Protein AF-A0A528CEC0-F1 (afdb_monomer_lite)

Structure (mmCIF, N/CA/C/O backbone):
data_AF-A0A528CEC0-F1
#
_entry.id   AF-A0A528CEC0-F1
#
loop_
_atom_site.group_PDB
_atom_site.id
_atom_site.type_symbol
_atom_site.label_atom_id
_atom_site.label_alt_id
_atom_site.label_comp_id
_atom_site.label_asym_id
_atom_site.label_entity_id
_atom_site.label_seq_id
_atom_site.pdbx_PDB_ins_code
_atom_site.Cartn_x
_atom_site.Cartn_y
_atom_site.Cartn_z
_atom_site.occupancy
_atom_site.B_iso_or_equiv
_atom_site.auth_seq_id
_atom_site.auth_comp_id
_atom_site.auth_asym_id
_atom_site.auth_atom_id
_atom_site.pdbx_PDB_model_num
ATOM 1 N N . VAL A 1 1 ? -11.223 -4.128 12.831 1.00 96.94 1 VAL A N 1
ATOM 2 C CA . VAL A 1 1 ? -11.961 -4.725 13.968 1.00 96.94 1 VAL A CA 1
ATOM 3 C C . VAL A 1 1 ? -11.408 -6.107 14.262 1.00 96.94 1 VAL A C 1
ATOM 5 O O . VAL A 1 1 ? -10.794 -6.688 13.373 1.00 96.94 1 VAL A O 1
ATOM 8 N N . ASP A 1 2 ? -11.589 -6.617 15.476 1.00 97.25 2 ASP A N 1
ATOM 9 C CA . ASP A 1 2 ? -11.322 -8.025 15.787 1.00 97.25 2 ASP A CA 1
ATOM 10 C C . ASP A 1 2 ? -12.487 -8.939 15.350 1.00 97.25 2 ASP A C 1
ATOM 12 O O . ASP A 1 2 ? -13.503 -8.473 14.829 1.00 97.25 2 ASP A O 1
ATOM 16 N N . ALA A 1 3 ? -12.351 -10.251 15.565 1.00 97.44 3 ALA A N 1
ATOM 17 C CA . ALA A 1 3 ? -13.382 -11.233 15.211 1.00 97.44 3 ALA A CA 1
ATOM 18 C C . ALA A 1 3 ? -14.706 -11.066 15.991 1.00 97.44 3 ALA A C 1
ATOM 20 O O . ALA A 1 3 ? -15.719 -11.632 15.595 1.00 97.44 3 ALA A O 1
ATOM 21 N N . GLY A 1 4 ? -14.706 -10.293 17.084 1.00 98.12 4 GLY A N 1
ATOM 22 C CA . GLY A 1 4 ? -15.889 -9.931 17.867 1.00 98.12 4 GLY A CA 1
ATOM 23 C C . GLY A 1 4 ? -16.471 -8.567 17.490 1.00 98.12 4 GLY A C 1
ATOM 24 O O . GLY A 1 4 ? -17.234 -8.001 18.270 1.00 98.12 4 GLY A O 1
ATOM 25 N N . CYS A 1 5 ? -16.096 -8.020 16.329 1.00 97.56 5 CYS A N 1
ATOM 26 C CA . CYS A 1 5 ? -16.534 -6.717 15.826 1.00 97.56 5 CYS A CA 1
ATOM 27 C C . CYS A 1 5 ? -16.113 -5.518 16.694 1.00 97.56 5 CYS A C 1
ATOM 29 O O . CYS A 1 5 ? -16.711 -4.447 16.588 1.00 97.56 5 CYS A O 1
ATOM 31 N N . ARG A 1 6 ? -15.073 -5.647 17.529 1.00 98.44 6 ARG A N 1
ATOM 32 C CA . ARG A 1 6 ? -14.564 -4.526 18.335 1.00 98.44 6 ARG A CA 1
ATOM 33 C C . ARG A 1 6 ? -13.505 -3.735 17.564 1.00 98.44 6 ARG A C 1
ATOM 35 O O . ARG A 1 6 ? -12.686 -4.347 16.867 1.00 98.44 6 ARG A O 1
ATOM 42 N N . PRO A 1 7 ? -13.473 -2.395 17.668 1.00 98.44 7 PRO A N 1
ATOM 43 C CA . PRO A 1 7 ? -12.363 -1.597 17.161 1.00 98.44 7 PRO A CA 1
ATOM 44 C C . PRO A 1 7 ? -11.018 -2.068 17.714 1.00 98.44 7 PRO A C 1
ATOM 46 O O . PRO A 1 7 ? -10.918 -2.453 18.878 1.00 98.44 7 PRO A O 1
ATOM 49 N N . LEU A 1 8 ? -9.985 -2.036 16.874 1.00 98.50 8 LEU A N 1
ATOM 50 C CA . LEU A 1 8 ? -8.623 -2.365 17.282 1.00 98.50 8 LEU A CA 1
ATOM 51 C C . LEU A 1 8 ? -7.827 -1.065 17.355 1.00 98.50 8 LEU A C 1
ATOM 53 O O . LEU A 1 8 ? -7.416 -0.559 16.318 1.00 98.50 8 LEU A O 1
ATOM 57 N N . ALA A 1 9 ? -7.651 -0.528 18.560 1.00 98.31 9 ALA A N 1
ATOM 58 C CA . ALA A 1 9 ? -6.883 0.691 18.789 1.00 98.31 9 ALA A CA 1
ATOM 59 C C . ALA A 1 9 ? -5.373 0.420 18.802 1.00 98.31 9 ALA A C 1
ATOM 61 O O . ALA A 1 9 ? -4.919 -0.680 19.124 1.00 98.31 9 ALA A O 1
ATOM 62 N N . SER A 1 10 ? -4.582 1.451 18.497 1.00 98.00 10 SER A N 1
ATOM 63 C CA . SER A 1 10 ? -3.114 1.414 18.511 1.00 98.00 10 SER A CA 1
ATOM 64 C C . SER A 1 10 ? -2.419 0.367 17.615 1.00 98.00 10 SER A C 1
ATOM 66 O O . SER A 1 10 ? -1.200 0.198 17.716 1.00 98.00 10 SER A O 1
ATOM 68 N N . ALA A 1 11 ? -3.134 -0.299 16.708 1.00 98.44 11 ALA A N 1
ATOM 69 C CA . ALA A 1 11 ? -2.542 -1.183 15.713 1.00 98.44 11 ALA A CA 1
ATOM 70 C C . ALA A 1 11 ? -1.773 -0.381 14.659 1.00 98.44 11 ALA A C 1
ATOM 72 O O . ALA A 1 11 ? -2.236 0.657 14.187 1.00 98.44 11 ALA A O 1
ATOM 73 N N . ARG A 1 12 ? -0.597 -0.879 14.270 1.00 98.44 12 ARG A N 1
ATOM 74 C CA . ARG A 1 12 ? 0.156 -0.349 13.133 1.00 98.44 12 ARG A CA 1
ATOM 75 C C . ARG A 1 12 ? -0.397 -0.955 11.844 1.00 98.44 12 ARG A C 1
ATOM 77 O O . ARG A 1 12 ? -0.481 -2.174 11.728 1.00 98.44 12 ARG A O 1
ATOM 84 N N . VAL A 1 13 ? -0.747 -0.094 10.896 1.00 98.69 13 VAL A N 1
ATOM 85 C CA . VAL A 1 13 ? -1.166 -0.466 9.545 1.00 98.69 13 VAL A CA 1
ATOM 86 C C . VAL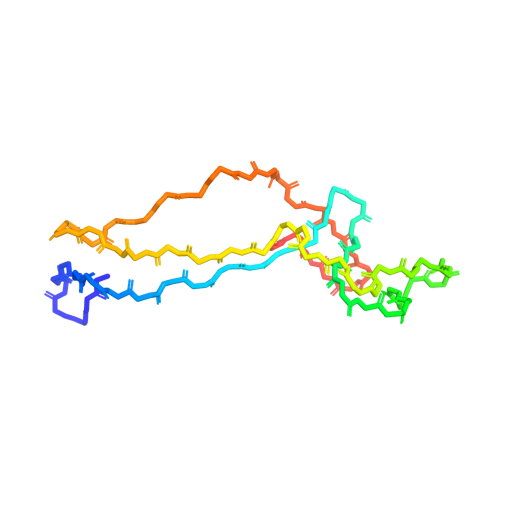 A 1 13 ? -0.139 0.089 8.575 1.00 98.69 13 VAL A C 1
ATOM 88 O O . VAL A 1 13 ? 0.058 1.301 8.525 1.00 98.69 13 VAL A O 1
ATOM 91 N N . ASP A 1 14 ? 0.501 -0.791 7.816 1.00 98.69 14 ASP A N 1
ATOM 92 C CA . ASP A 1 14 ? 1.431 -0.448 6.746 1.00 98.69 14 ASP A CA 1
ATOM 93 C C . ASP A 1 14 ? 0.734 -0.663 5.401 1.00 98.69 14 ASP A C 1
ATOM 95 O O . ASP A 1 14 ? 0.147 -1.722 5.170 1.00 98.69 14 ASP A O 1
ATOM 99 N N . ILE A 1 15 ? 0.817 0.324 4.509 1.00 98.56 15 ILE A N 1
ATOM 100 C CA . ILE A 1 15 ? 0.355 0.197 3.125 1.00 98.56 15 ILE A CA 1
ATOM 101 C C . ILE A 1 15 ? 1.477 0.549 2.153 1.00 98.56 15 ILE A C 1
ATOM 103 O O . ILE A 1 15 ? 2.352 1.375 2.434 1.00 98.56 15 ILE A O 1
ATOM 107 N N . TRP A 1 16 ? 1.429 -0.081 0.987 1.00 98.69 16 TRP A N 1
ATOM 108 C CA . TRP A 1 16 ? 2.253 0.260 -0.160 1.00 98.69 16 TRP A CA 1
ATOM 109 C C . TRP A 1 16 ? 1.498 -0.076 -1.440 1.00 98.69 16 TRP A C 1
ATOM 111 O O . TRP A 1 16 ? 0.785 -1.077 -1.495 1.00 98.69 16 TRP A O 1
ATOM 121 N N . HIS A 1 17 ? 1.685 0.732 -2.475 1.00 98.62 17 HIS A N 1
ATOM 122 C CA . HIS A 1 17 ? 1.143 0.458 -3.803 1.00 98.62 17 HIS A CA 1
ATOM 123 C C . HIS A 1 17 ? 2.031 1.077 -4.890 1.00 98.62 17 HIS A C 1
ATOM 125 O O . HIS A 1 17 ? 2.986 1.798 -4.588 1.00 98.62 17 HIS A O 1
ATOM 131 N N . CYS A 1 18 ? 1.749 0.754 -6.153 1.00 97.88 18 CYS A N 1
ATOM 132 C CA . CYS A 1 18 ? 2.440 1.355 -7.288 1.00 97.88 18 CYS A CA 1
ATOM 133 C C . CYS A 1 18 ? 1.948 2.781 -7.562 1.00 97.88 18 CYS A C 1
ATOM 135 O O . CYS A 1 18 ? 0.860 3.179 -7.137 1.00 97.88 18 CYS A O 1
ATOM 137 N N . ASP A 1 19 ? 2.739 3.550 -8.300 1.00 97.69 19 ASP A N 1
ATOM 138 C CA . ASP A 1 19 ? 2.299 4.828 -8.846 1.00 97.69 19 ASP A CA 1
ATOM 139 C C . ASP A 1 19 ? 1.214 4.667 -9.925 1.00 97.69 19 ASP A C 1
ATOM 141 O O . ASP A 1 19 ? 0.773 3.562 -10.256 1.00 97.69 19 ASP A O 1
ATOM 145 N N . ALA A 1 20 ? 0.759 5.792 -10.480 1.00 97.69 20 ALA A N 1
ATOM 146 C CA . ALA A 1 20 ? -0.265 5.805 -11.523 1.00 97.69 20 ALA A CA 1
ATOM 147 C C . ALA A 1 20 ? 0.164 5.080 -12.816 1.00 97.69 20 ALA A C 1
ATOM 149 O O . ALA A 1 20 ? -0.695 4.724 -13.622 1.00 97.69 20 ALA A O 1
ATOM 150 N N . GLN A 1 21 ? 1.467 4.860 -13.022 1.00 95.12 21 GLN A N 1
ATOM 151 C CA . GLN A 1 21 ? 2.033 4.179 -14.188 1.00 95.12 21 GLN A CA 1
ATOM 152 C C . GLN A 1 21 ? 2.295 2.689 -13.932 1.00 95.12 21 GLN A C 1
ATOM 154 O O . GLN A 1 21 ? 2.576 1.954 -14.875 1.00 95.12 21 GLN A O 1
ATOM 159 N N . GLY A 1 22 ? 2.145 2.227 -12.688 1.00 96.25 22 GLY A N 1
ATOM 160 C CA . GLY A 1 22 ? 2.345 0.831 -12.315 1.00 96.25 22 GLY A CA 1
ATOM 161 C C . GLY A 1 22 ? 3.718 0.526 -11.720 1.00 96.25 22 GLY A C 1
ATOM 162 O O . GLY A 1 22 ? 4.014 -0.648 -11.505 1.00 96.25 22 GLY A O 1
ATOM 163 N N . HIS A 1 23 ? 4.531 1.536 -11.398 1.00 96.81 23 HIS A N 1
ATOM 164 C CA . HIS A 1 23 ? 5.868 1.338 -10.840 1.00 96.81 23 HIS A CA 1
ATOM 165 C C . HIS A 1 23 ? 5.863 1.387 -9.309 1.00 96.81 23 HIS A C 1
ATOM 167 O O . HIS A 1 23 ? 5.236 2.250 -8.691 1.00 96.81 23 HIS A O 1
ATOM 173 N N . TYR A 1 24 ? 6.582 0.468 -8.670 1.00 97.44 24 TYR A N 1
ATOM 174 C CA . TYR A 1 24 ? 6.804 0.494 -7.225 1.00 97.44 24 TYR A CA 1
ATOM 175 C C . TYR A 1 24 ? 8.109 1.188 -6.894 1.00 97.44 24 TYR A C 1
ATOM 177 O O . TYR A 1 24 ? 9.103 0.973 -7.577 1.00 97.44 24 TYR A O 1
ATOM 185 N N . SER A 1 25 ? 8.125 1.917 -5.778 1.00 97.88 25 SER A N 1
ATOM 186 C CA . SER A 1 25 ? 9.345 2.479 -5.203 1.00 97.88 25 SER A CA 1
ATOM 187 C C . SER A 1 25 ? 10.257 1.402 -4.609 1.00 97.88 25 SER A C 1
ATOM 189 O O . SER A 1 25 ? 9.777 0.412 -4.047 1.00 97.88 25 SER A O 1
ATOM 191 N N . GLY A 1 26 ? 11.571 1.617 -4.668 1.00 97.31 26 GLY A N 1
ATOM 192 C CA . GLY A 1 26 ? 12.572 0.776 -4.011 1.00 97.31 26 GLY A CA 1
ATOM 193 C C . GLY A 1 26 ? 13.027 -0.447 -4.808 1.00 97.31 26 GLY A C 1
ATOM 194 O O . GLY A 1 26 ? 13.738 -1.278 -4.245 1.00 97.31 26 GLY A O 1
ATOM 195 N N . TYR A 1 27 ? 12.646 -0.564 -6.084 1.00 94.38 27 TYR A N 1
ATOM 196 C CA . TYR A 1 27 ? 13.045 -1.683 -6.940 1.00 94.38 27 TYR A CA 1
ATOM 197 C C . TYR A 1 27 ? 13.901 -1.225 -8.130 1.00 94.38 27 TYR A C 1
ATOM 199 O O . TYR A 1 27 ? 13.533 -0.249 -8.799 1.00 94.38 27 TYR A O 1
ATOM 207 N N . PRO A 1 28 ? 14.997 -1.949 -8.426 1.00 91.81 28 PRO A N 1
ATOM 208 C CA . PRO A 1 28 ? 15.695 -1.834 -9.696 1.00 91.81 28 PRO A CA 1
ATOM 209 C C . PRO A 1 28 ? 14.923 -2.612 -10.768 1.00 91.81 28 PRO A C 1
ATOM 211 O O . PRO A 1 28 ? 14.866 -3.844 -10.737 1.00 91.81 28 PRO A O 1
ATOM 214 N N . GLY A 1 29 ? 14.314 -1.891 -11.711 1.00 90.12 29 GLY A N 1
ATOM 215 C CA . GLY A 1 29 ? 13.443 -2.466 -12.735 1.00 90.12 29 GLY A CA 1
ATOM 216 C C . GLY A 1 29 ? 12.045 -2.824 -12.214 1.00 90.12 29 GLY A C 1
ATOM 217 O O . GLY A 1 29 ? 11.827 -3.021 -11.020 1.00 90.12 29 GLY A O 1
ATOM 218 N N . GLN A 1 30 ? 11.076 -2.909 -13.131 1.00 91.00 30 GLN A N 1
ATOM 219 C CA . GLN A 1 30 ? 9.648 -3.069 -12.796 1.00 91.00 30 GLN A CA 1
ATOM 220 C C . GLN A 1 30 ? 9.030 -4.350 -13.383 1.00 91.00 30 GLN A C 1
ATOM 222 O O . GLN A 1 30 ? 7.841 -4.617 -13.218 1.00 91.00 30 GLN A O 1
ATOM 227 N N . GLY A 1 31 ? 9.837 -5.172 -14.067 1.00 81.81 31 GLY A N 1
ATOM 228 C CA . GLY A 1 31 ? 9.373 -6.398 -14.731 1.00 81.81 31 GLY A CA 1
ATOM 229 C C . GLY A 1 31 ? 8.481 -6.144 -15.954 1.00 81.81 31 GLY A C 1
ATOM 230 O O . GLY A 1 31 ? 7.830 -7.064 -16.449 1.00 81.81 31 GLY A O 1
ATOM 231 N N . ASP A 1 32 ? 8.453 -4.907 -16.445 1.00 78.31 32 ASP A N 1
ATOM 232 C CA . ASP A 1 32 ? 7.659 -4.426 -17.579 1.00 78.31 32 ASP A CA 1
ATOM 233 C C . ASP A 1 32 ? 8.498 -4.188 -18.851 1.00 78.31 32 ASP A C 1
ATOM 235 O O . ASP A 1 32 ? 7.949 -3.834 -19.895 1.00 78.31 32 ASP A O 1
ATOM 239 N N . GLY A 1 33 ? 9.813 -4.421 -18.782 1.00 79.88 33 GLY A N 1
ATOM 240 C CA . GLY A 1 33 ? 10.757 -4.188 -19.880 1.00 79.88 33 GLY A CA 1
ATOM 241 C C . GLY A 1 33 ? 11.110 -2.713 -20.094 1.00 79.88 33 GLY A C 1
ATOM 242 O O . GLY A 1 33 ? 11.784 -2.390 -21.067 1.00 79.88 33 GLY A O 1
ATOM 243 N N . GLN A 1 34 ? 10.650 -1.831 -19.208 1.00 75.62 34 GLN A N 1
ATOM 244 C CA . GLN A 1 34 ? 11.088 -0.448 -19.109 1.00 75.62 34 GLN A CA 1
ATOM 245 C C . GLN A 1 34 ? 12.171 -0.456 -18.019 1.00 75.62 34 GLN A C 1
ATOM 247 O O . GLN A 1 34 ? 11.902 -0.894 -16.901 1.00 75.62 34 GLN A O 1
ATOM 252 N N . ASP A 1 35 ? 13.406 -0.043 -18.314 1.00 85.50 35 ASP A N 1
ATOM 253 C CA . ASP A 1 35 ? 14.528 -0.038 -17.353 1.00 85.50 35 ASP A CA 1
ATOM 254 C C . ASP A 1 35 ? 14.359 1.056 -16.270 1.00 85.50 35 ASP A C 1
ATOM 256 O O . ASP A 1 35 ? 15.205 1.926 -16.071 1.00 85.50 35 ASP A O 1
ATOM 260 N N . VAL A 1 36 ? 13.215 1.050 -15.584 1.00 93.62 36 VAL A N 1
ATOM 261 C CA . VAL A 1 36 ? 12.821 2.014 -14.561 1.00 93.62 36 VAL A CA 1
ATOM 262 C C . VAL A 1 36 ? 13.403 1.577 -13.222 1.00 93.62 36 VAL A C 1
ATOM 264 O O . VAL A 1 36 ? 12.927 0.633 -12.585 1.00 93.62 36 VAL A O 1
ATOM 267 N N . AS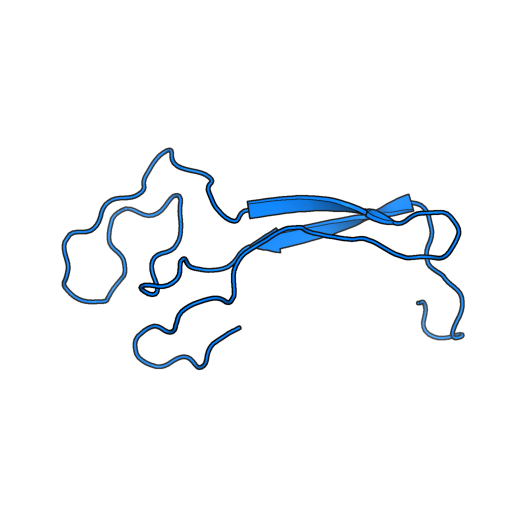P A 1 37 ? 14.430 2.291 -12.776 1.00 95.19 37 ASP A N 1
ATOM 268 C CA . ASP A 1 37 ? 15.037 2.111 -11.462 1.00 95.19 37 ASP A CA 1
ATOM 269 C C . ASP A 1 37 ? 14.484 3.132 -10.461 1.00 95.19 37 ASP A C 1
ATOM 271 O O . ASP A 1 37 ? 14.615 4.346 -10.621 1.00 95.19 37 ASP A O 1
ATOM 275 N N . THR A 1 38 ? 13.861 2.624 -9.404 1.00 96.75 38 THR A N 1
ATOM 276 C CA . THR A 1 38 ? 13.328 3.423 -8.291 1.00 96.75 38 THR A CA 1
ATOM 277 C C . THR A 1 38 ? 14.053 3.121 -6.980 1.00 96.75 38 THR A C 1
ATOM 279 O O . THR A 1 38 ? 13.549 3.432 -5.895 1.00 96.75 38 THR A O 1
ATOM 282 N N . SER A 1 39 ? 15.220 2.482 -7.049 1.00 96.75 39 SER A N 1
ATOM 283 C CA . SER A 1 39 ? 16.034 2.140 -5.887 1.00 96.75 39 SER A CA 1
ATOM 284 C C . SER A 1 39 ? 16.311 3.375 -5.028 1.00 96.75 39 SER A C 1
ATOM 286 O O . SER A 1 39 ? 16.555 4.474 -5.523 1.00 96.75 39 SER A O 1
ATOM 288 N N . GLY A 1 40 ? 16.229 3.204 -3.708 1.00 97.56 40 GLY A N 1
ATOM 289 C CA . GLY A 1 40 ? 16.386 4.295 -2.739 1.00 97.56 40 GLY A CA 1
ATOM 290 C C . GLY A 1 40 ? 15.170 5.218 -2.596 1.00 97.56 40 GLY A C 1
ATOM 291 O O . GLY A 1 40 ? 15.130 6.013 -1.659 1.00 97.56 40 GLY A O 1
ATOM 292 N N . GLN A 1 41 ? 14.158 5.098 -3.458 1.00 98.38 41 GLN A N 1
ATOM 293 C CA . GLN A 1 41 ? 12.905 5.833 -3.313 1.00 98.38 41 GLN A CA 1
ATOM 294 C C . GLN A 1 41 ? 11.922 5.075 -2.414 1.00 98.38 41 GLN A C 1
ATOM 296 O O . GLN A 1 41 ? 11.946 3.848 -2.318 1.00 98.38 41 GLN A O 1
ATOM 301 N N . SER A 1 42 ? 11.017 5.815 -1.776 1.00 98.38 42 SER A N 1
ATOM 302 C CA . SER A 1 42 ? 10.019 5.278 -0.841 1.00 98.38 42 SER A CA 1
ATOM 303 C C . SER A 1 42 ? 8.624 5.883 -1.029 1.00 98.38 42 SER A C 1
ATOM 305 O O . SER A 1 42 ? 7.793 5.821 -0.124 1.00 98.38 42 SER A O 1
ATOM 307 N N . PHE A 1 43 ? 8.346 6.467 -2.201 1.00 98.62 43 PHE A N 1
ATOM 308 C CA . PHE A 1 43 ? 7.026 7.020 -2.509 1.00 98.62 43 PHE A CA 1
ATOM 309 C C . PHE A 1 43 ? 5.924 5.963 -2.362 1.00 98.62 43 PHE A C 1
ATOM 311 O O . PHE A 1 43 ? 6.168 4.772 -2.573 1.00 98.62 43 PHE A O 1
ATOM 318 N N . LEU A 1 44 ? 4.709 6.415 -2.024 1.00 98.69 44 LEU A N 1
ATOM 319 C CA . LEU A 1 44 ? 3.499 5.583 -1.916 1.00 98.69 44 LEU A CA 1
ATOM 320 C C . LEU A 1 44 ? 3.656 4.384 -0.964 1.00 98.69 44 LEU A C 1
ATOM 322 O O . LEU A 1 44 ? 3.025 3.342 -1.129 1.00 98.69 44 LEU A O 1
ATOM 326 N N . ARG A 1 45 ? 4.507 4.551 0.053 1.00 98.75 45 ARG A N 1
ATOM 327 C CA . ARG A 1 45 ? 4.676 3.656 1.197 1.00 98.75 45 ARG A CA 1
ATOM 328 C C . ARG A 1 45 ? 4.453 4.469 2.459 1.00 98.75 45 ARG A C 1
ATOM 330 O O . ARG A 1 45 ? 4.960 5.582 2.581 1.00 98.75 45 ARG A O 1
ATOM 337 N N . GLY A 1 46 ? 3.718 3.917 3.409 1.00 98.50 46 GLY A N 1
ATOM 338 C CA . GLY A 1 46 ? 3.461 4.612 4.659 1.00 98.50 46 GLY A CA 1
ATOM 339 C C . GLY A 1 46 ? 2.872 3.693 5.705 1.00 98.50 46 GLY A C 1
ATOM 340 O O . GLY A 1 46 ? 2.329 2.635 5.393 1.00 98.50 46 GLY A O 1
ATOM 341 N N . TRP A 1 47 ? 2.966 4.124 6.955 1.00 98.56 47 TRP A N 1
ATOM 342 C CA . TRP A 1 47 ? 2.291 3.467 8.057 1.00 98.56 47 TRP A CA 1
ATOM 343 C C . TRP A 1 47 ? 1.557 4.494 8.899 1.00 98.56 47 TRP A C 1
ATOM 345 O O . TRP A 1 47 ? 1.982 5.643 9.008 1.00 98.56 47 TRP A O 1
ATOM 355 N N . GLN A 1 48 ? 0.454 4.060 9.489 1.00 98.75 48 GLN A N 1
ATOM 356 C CA . GLN A 1 48 ? -0.287 4.825 10.479 1.00 98.75 48 GLN A CA 1
ATOM 357 C C . GLN A 1 48 ? -0.650 3.923 11.646 1.00 98.75 48 GLN A C 1
ATOM 359 O O . GLN A 1 48 ? -0.652 2.695 11.539 1.00 98.75 48 GLN A O 1
ATOM 364 N N . LYS A 1 49 ? -0.946 4.548 12.779 1.00 98.56 49 LYS A N 1
ATOM 365 C CA . LYS A 1 49 ? -1.486 3.863 13.945 1.00 98.56 49 LYS A CA 1
ATOM 366 C C . LYS A 1 49 ? -2.983 4.136 14.024 1.00 98.56 49 LYS A C 1
ATOM 368 O O . LYS A 1 49 ? -3.382 5.290 13.913 1.00 98.56 49 LYS A O 1
ATOM 373 N N . THR A 1 50 ? -3.789 3.096 14.211 1.00 98.75 50 THR A N 1
ATOM 374 C CA . THR A 1 50 ? -5.238 3.241 14.402 1.00 98.75 50 THR A CA 1
ATOM 375 C C . THR A 1 50 ? -5.540 4.061 15.650 1.00 98.75 50 THR A C 1
ATOM 377 O O . THR A 1 50 ? -4.934 3.816 16.701 1.00 98.75 50 THR A O 1
ATOM 380 N N . ASP A 1 51 ? -6.504 4.971 15.552 1.00 98.56 51 ASP A N 1
ATOM 381 C CA . ASP A 1 51 ? -7.041 5.694 16.706 1.00 98.56 51 ASP A CA 1
ATOM 382 C C . ASP A 1 51 ? -7.876 4.788 17.635 1.00 98.56 51 ASP A C 1
ATOM 384 O O . ASP A 1 51 ? -8.005 3.579 17.413 1.00 98.56 51 ASP A O 1
ATOM 388 N N . ASP A 1 52 ? -8.455 5.369 18.689 1.00 98.44 52 ASP A N 1
ATOM 389 C CA . ASP A 1 52 ? -9.279 4.649 19.672 1.00 98.44 52 ASP A CA 1
ATOM 390 C C . ASP A 1 52 ? -10.565 4.054 19.069 1.00 98.44 52 ASP A C 1
ATOM 392 O O . ASP A 1 52 ? -11.158 3.135 19.635 1.00 98.44 52 ASP A O 1
ATOM 396 N N . THR A 1 53 ? -10.979 4.535 17.894 1.00 98.31 53 THR A N 1
ATOM 397 C CA . THR A 1 53 ? -12.111 4.002 17.122 1.00 98.31 53 THR A CA 1
ATOM 398 C C . THR A 1 53 ? -11.684 2.978 16.068 1.00 98.31 53 THR A C 1
ATOM 400 O O . THR A 1 53 ? -12.522 2.446 15.338 1.00 98.31 53 THR A O 1
ATOM 403 N N . GLY A 1 54 ? -10.396 2.620 16.024 1.00 98.50 54 GLY A N 1
ATOM 404 C CA . GLY A 1 54 ? -9.844 1.620 15.116 1.00 98.50 54 GLY A CA 1
ATOM 405 C C . GLY A 1 54 ? -9.662 2.115 13.680 1.00 98.50 54 GLY A C 1
ATOM 406 O O . GLY A 1 54 ? -9.576 1.283 12.774 1.00 98.50 54 GLY A O 1
ATOM 407 N N . ILE A 1 55 ? -9.629 3.432 13.459 1.00 98.56 55 ILE A N 1
ATOM 408 C CA . ILE A 1 55 ? -9.565 4.045 12.127 1.00 98.56 55 ILE A CA 1
ATOM 409 C C . ILE A 1 55 ? -8.136 4.512 11.823 1.00 98.56 55 ILE A C 1
ATOM 411 O O . ILE A 1 55 ? -7.439 5.046 12.685 1.00 98.56 55 ILE A O 1
ATOM 415 N N . VAL A 1 56 ? -7.703 4.319 10.573 1.00 98.56 56 VAL A N 1
ATOM 416 C CA . VAL A 1 56 ? -6.527 4.972 9.976 1.00 98.56 56 VAL A CA 1
ATOM 417 C C . VAL A 1 56 ? -6.923 5.641 8.668 1.00 98.56 56 VAL A C 1
ATOM 419 O O . VAL A 1 56 ? -7.767 5.127 7.936 1.00 98.56 56 VAL A O 1
ATOM 422 N N . SER A 1 57 ? -6.261 6.752 8.355 1.00 98.38 57 SER A N 1
ATOM 423 C CA . SER A 1 57 ? -6.445 7.482 7.102 1.00 98.38 57 SER A CA 1
ATOM 424 C C . SER A 1 57 ? -5.105 7.682 6.408 1.00 98.38 57 SER A C 1
ATOM 426 O O . SER A 1 57 ? -4.118 8.072 7.035 1.00 98.38 57 SER A O 1
ATOM 428 N N . PHE A 1 58 ? -5.089 7.458 5.097 1.00 98.62 58 PHE A N 1
ATOM 429 C CA . PHE A 1 58 ? -3.943 7.712 4.232 1.00 98.62 58 PHE A CA 1
ATOM 430 C C . PHE A 1 58 ? -4.371 8.661 3.115 1.00 98.62 58 P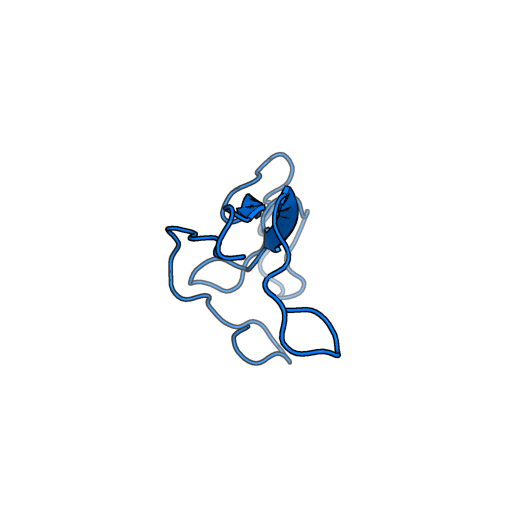HE A C 1
ATOM 432 O O . PHE A 1 58 ? -5.375 8.422 2.448 1.00 98.62 58 PHE A O 1
ATOM 439 N N . ALA A 1 59 ? -3.608 9.731 2.905 1.00 98.56 59 ALA A N 1
ATOM 440 C CA . ALA A 1 59 ? -3.737 10.561 1.716 1.00 98.56 59 ALA A CA 1
ATOM 441 C C . ALA A 1 59 ? -2.809 9.989 0.642 1.00 98.56 59 ALA A C 1
ATOM 443 O O . ALA A 1 59 ? -1.592 9.967 0.823 1.00 98.56 59 ALA A O 1
ATOM 444 N N . THR A 1 60 ? -3.384 9.488 -0.447 1.00 98.50 60 THR A N 1
ATOM 445 C CA . THR A 1 60 ? -2.632 8.893 -1.554 1.00 98.50 60 THR A CA 1
ATOM 446 C C . THR A 1 60 ? -3.358 9.104 -2.890 1.00 98.50 60 THR A C 1
ATOM 448 O O . THR A 1 60 ? -4.397 9.763 -2.937 1.00 98.50 60 THR A O 1
ATOM 451 N N . ILE A 1 61 ? -2.810 8.560 -3.974 1.00 98.62 61 ILE A N 1
ATOM 452 C CA . ILE A 1 61 ? -3.416 8.531 -5.310 1.00 98.62 61 ILE A CA 1
ATOM 453 C C . ILE A 1 61 ? -4.131 7.197 -5.566 1.00 98.62 61 ILE A C 1
ATOM 455 O O . ILE A 1 61 ? -3.874 6.208 -4.882 1.00 98.62 61 ILE A O 1
ATOM 459 N N . TYR A 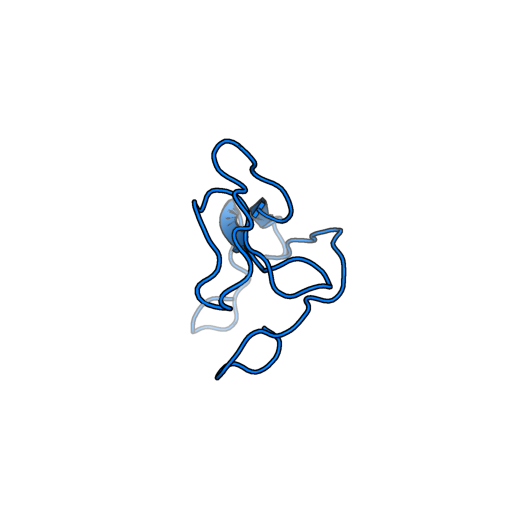1 62 ? -4.982 7.149 -6.594 1.00 98.31 62 TYR A N 1
ATOM 460 C CA . TYR A 1 62 ? -5.480 5.876 -7.121 1.00 98.31 62 TYR A CA 1
ATOM 461 C C . TYR A 1 62 ? -4.326 5.125 -7.820 1.00 98.31 62 TYR A C 1
ATOM 463 O O . TYR A 1 62 ? -3.695 5.720 -8.701 1.00 98.31 62 TYR A O 1
ATOM 471 N N . PRO A 1 63 ? -4.013 3.871 -7.440 1.00 98.38 63 PRO A N 1
ATOM 472 C CA . PRO A 1 63 ? -2.883 3.152 -8.017 1.00 98.38 63 PRO A CA 1
ATOM 473 C C . PRO A 1 63 ? -3.102 2.810 -9.492 1.00 98.38 63 PRO A C 1
ATOM 475 O O . PRO A 1 63 ? -4.229 2.607 -9.951 1.00 98.38 63 PRO A O 1
ATOM 478 N N . GLY A 1 64 ? -2.001 2.706 -10.235 1.00 97.31 64 GLY A N 1
ATOM 479 C CA . GLY A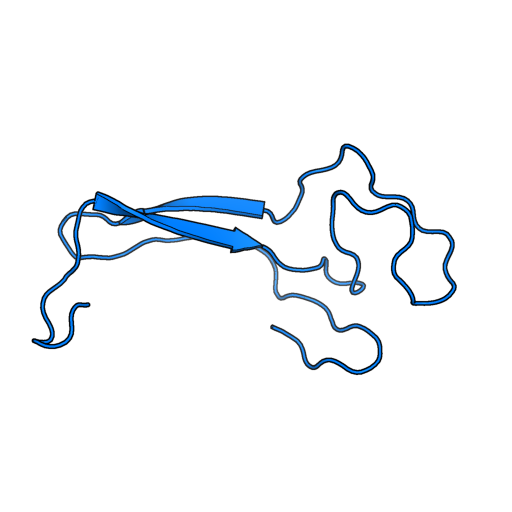 1 64 ? -2.005 2.154 -11.582 1.00 97.31 64 GLY A CA 1
ATOM 480 C C . GLY A 1 64 ? -2.246 0.642 -11.593 1.00 97.31 64 GLY A C 1
ATOM 481 O O . GLY A 1 64 ? -2.708 0.023 -10.632 1.00 97.31 64 GLY A O 1
ATOM 482 N N . TRP A 1 65 ? -1.911 0.020 -12.7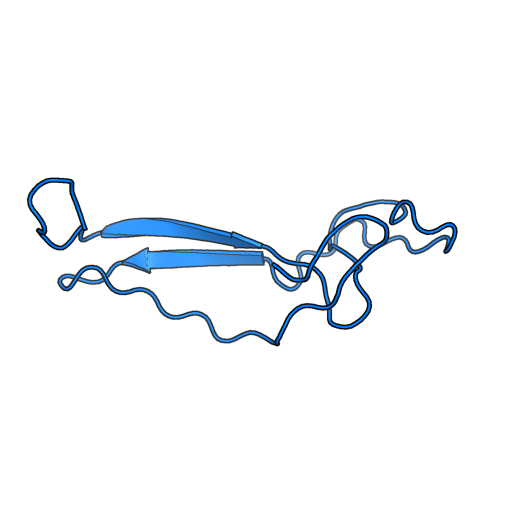15 1.00 96.12 65 TRP A N 1
ATOM 483 C CA . TRP A 1 65 ? -1.855 -1.431 -12.867 1.00 96.12 65 TRP A CA 1
ATOM 484 C C . TRP A 1 65 ? -0.527 -1.797 -13.526 1.00 96.12 65 TRP A C 1
ATOM 486 O O . TRP A 1 65 ? 0.130 -0.952 -14.125 1.00 96.12 65 TRP A O 1
ATOM 496 N N . TYR A 1 66 ? -0.135 -3.060 -13.431 1.00 93.62 66 TYR A N 1
ATOM 497 C CA . TYR A 1 66 ? 1.048 -3.586 -14.107 1.00 93.62 66 TYR A CA 1
ATOM 498 C C . TYR A 1 66 ? 0.753 -4.986 -14.633 1.00 93.62 66 TYR A C 1
ATOM 500 O O . TYR A 1 66 ? -0.220 -5.634 -14.231 1.00 93.62 66 TYR A O 1
ATOM 508 N N . ARG A 1 67 ? 1.563 -5.444 -15.592 1.00 92.25 67 ARG A N 1
ATOM 509 C CA . ARG A 1 67 ? 1.313 -6.675 -16.353 1.00 92.25 67 ARG A CA 1
ATOM 510 C C . ARG A 1 67 ? 0.934 -7.843 -15.432 1.00 92.25 67 ARG A C 1
ATOM 512 O O . ARG A 1 67 ? 1.699 -8.252 -14.567 1.00 92.25 67 ARG A O 1
ATOM 519 N N . GLY A 1 68 ? -0.251 -8.405 -15.673 1.00 93.75 68 GLY A N 1
ATOM 520 C CA . GLY A 1 68 ? -0.759 -9.579 -14.959 1.00 93.75 68 GLY A CA 1
ATOM 521 C C . GLY A 1 68 ? -1.461 -9.289 -13.629 1.00 93.75 68 GLY A C 1
ATOM 522 O O . GLY A 1 68 ? -1.851 -10.239 -12.953 1.00 93.75 68 GLY A O 1
ATOM 523 N N . ARG A 1 69 ? -1.646 -8.021 -13.235 1.00 96.19 69 ARG A N 1
ATOM 524 C CA . ARG A 1 69 ? -2.290 -7.646 -11.968 1.00 96.19 69 ARG A CA 1
ATOM 525 C C . ARG A 1 69 ? -3.322 -6.541 -12.177 1.00 96.19 69 ARG A C 1
ATOM 527 O O . ARG A 1 69 ? -3.053 -5.546 -12.840 1.00 96.19 69 ARG A O 1
ATOM 534 N N . THR A 1 70 ? -4.498 -6.712 -11.576 1.00 97.38 70 THR A N 1
ATOM 535 C CA . THR A 1 70 ? -5.463 -5.614 -11.410 1.00 97.38 70 THR A CA 1
ATOM 536 C C . THR A 1 70 ? -4.893 -4.549 -10.472 1.00 97.38 70 THR A C 1
ATOM 538 O O . THR A 1 70 ? -4.022 -4.854 -9.648 1.00 97.38 70 THR A O 1
ATOM 541 N N . THR A 1 71 ? -5.407 -3.324 -10.562 1.00 98.00 71 THR A N 1
ATOM 542 C CA . THR A 1 71 ? -5.164 -2.278 -9.563 1.00 98.00 71 THR A CA 1
ATOM 543 C C . THR A 1 71 ? -5.484 -2.790 -8.159 1.00 98.00 71 THR A C 1
ATOM 545 O O . THR A 1 71 ? -6.502 -3.460 -7.964 1.00 98.00 71 THR A O 1
ATOM 548 N N . HIS A 1 72 ? -4.595 -2.498 -7.212 1.00 96.88 72 HIS A N 1
ATOM 549 C CA . HIS A 1 72 ? -4.706 -2.837 -5.795 1.00 96.88 72 HIS A CA 1
ATOM 550 C C . HIS A 1 72 ? -3.931 -1.837 -4.943 1.00 96.88 72 HIS A C 1
ATOM 552 O O . HIS A 1 72 ? -2.967 -1.239 -5.475 1.00 96.88 72 HIS A O 1
#

Secondary structure (DSSP, 8-state):
--TTS---TT-EEEEE---TTSPPTT-B--SSSS--B-TT--TTEEEEE--TTS------PPP--BTTB---

Sequence (72 aa):
VDAGCRPLASARVDIWHCDAQGHYSGYPGQGDGQDVDTSGQSFLRGWQKTDDTGIVSFATIYPGWYRGRTTH

Radius of gyration: 15.54 Å; chains: 1; bounding box: 33×22×40 Å

pLDDT: mean 96.1, std 4.82, range [75.62, 98.75]

Foldseek 3Di:
DPPVPAADFFDKDKDAAAAQAGHGAQDQDRVQPDRDDRRPHDPRIDIDTAHPRNDDDDDDDQGHHDPPDDGD